Protein AF-K1GL27-F1 (afdb_monomer_lite)

Organism: NCBI:txid620833

pLDDT: mean 90.01, std 9.16, range [44.94, 98.06]

Secondary structure (DSSP, 8-state):
-EEEEEEEEESSPPSSEEEEEEESSTT-TT--EEEEEEEETT-BTTB---EEE--SEEEEEETTEEEEEE----S--SSEEEESGGGT----SS-EEEE--EEEETTS-EEEPPPEEEEEEEEEEEE-HHHHHTTS--EEEEEEEEHHHHHHHT--

Radius of gyration: 17.47 Å; chains: 1; bounding box: 40×44×49 Å

Sequence (156 aa):
VYSSYYSYYPVEEIKTLAIKGTIKNGDSKNSPLSSISVEDKRNLNGKKHKLILLNNSIKLVKDGKEYIIPYSNSNNYEDIYIYIYKNGVNIINGDFIAYIGKVKLDTGEIINLPPLHFKKEILVENYNPILDTLNQNTTKKIFDGLMEDYEKRNKY

Structure (mmCIF, N/CA/C/O backbone):
data_AF-K1GL27-F1
#
_entry.id   AF-K1GL27-F1
#
loop_
_atom_site.group_PDB
_atom_site.id
_atom_site.type_symbol
_atom_site.label_atom_id
_atom_site.label_alt_id
_atom_site.label_comp_id
_atom_site.label_asym_id
_atom_site.label_entity_id
_atom_site.label_seq_id
_atom_site.pdbx_PDB_ins_code
_atom_site.Cartn_x
_atom_site.Cartn_y
_atom_site.Cartn_z
_atom_site.occupancy
_atom_site.B_iso_or_equiv
_atom_site.auth_seq_id
_atom_site.auth_comp_id
_atom_site.auth_asym_id
_atom_site.auth_atom_id
_atom_site.pdbx_PDB_model_num
ATOM 1 N N . VAL A 1 1 ? 19.241 10.211 -18.331 1.00 79.12 1 VAL A N 1
ATOM 2 C CA . VAL A 1 1 ? 19.383 9.003 -17.483 1.00 79.12 1 VAL A CA 1
ATOM 3 C C . VAL A 1 1 ? 17.987 8.599 -17.075 1.00 79.12 1 VAL A C 1
ATOM 5 O O . VAL A 1 1 ? 17.241 9.473 -16.659 1.00 79.12 1 VAL A O 1
ATOM 8 N N . TYR A 1 2 ? 17.611 7.334 -17.241 1.00 84.06 2 TYR A N 1
ATOM 9 C CA . TYR A 1 2 ? 16.276 6.881 -16.853 1.00 84.06 2 TYR A CA 1
ATOM 10 C C . TYR A 1 2 ? 16.279 6.374 -15.413 1.00 84.06 2 TYR A C 1
ATOM 12 O O . TYR A 1 2 ? 17.160 5.599 -15.042 1.00 84.06 2 TYR A O 1
ATOM 20 N N . SER A 1 3 ? 15.290 6.795 -14.634 1.00 87.81 3 SER A N 1
ATOM 21 C CA . SER A 1 3 ? 14.946 6.218 -13.335 1.00 87.81 3 SER A CA 1
ATOM 22 C C . SER A 1 3 ? 13.594 5.519 -13.442 1.00 87.81 3 SER A C 1
ATOM 24 O O . SER A 1 3 ? 12.767 5.826 -14.306 1.00 87.81 3 SER A O 1
ATOM 26 N N . SER A 1 4 ? 13.386 4.507 -12.609 1.00 91.62 4 SER A N 1
ATOM 27 C CA . SER A 1 4 ? 12.134 3.759 -12.566 1.00 91.62 4 SER A CA 1
ATOM 28 C C . SER A 1 4 ? 11.782 3.473 -11.125 1.00 91.62 4 SER A C 1
ATOM 30 O O . SER A 1 4 ? 12.562 2.823 -10.443 1.00 91.62 4 SER A O 1
ATOM 32 N N . TYR A 1 5 ? 10.609 3.915 -10.693 1.00 93.81 5 TYR A N 1
ATOM 33 C CA . TYR A 1 5 ? 10.107 3.712 -9.343 1.00 93.81 5 TYR A CA 1
ATOM 34 C C . TYR A 1 5 ? 8.910 2.781 -9.379 1.00 93.81 5 TYR A C 1
ATOM 36 O O . TYR A 1 5 ? 7.969 3.007 -10.137 1.00 93.81 5 TYR A O 1
ATOM 44 N N . TYR A 1 6 ? 8.931 1.747 -8.551 1.00 95.19 6 TYR A N 1
ATOM 45 C CA . TYR A 1 6 ? 7.869 0.754 -8.496 1.00 95.19 6 TYR A CA 1
ATOM 46 C C . TYR A 1 6 ? 7.117 0.838 -7.166 1.00 95.19 6 TYR A C 1
ATOM 48 O O . TYR A 1 6 ? 7.706 0.965 -6.089 1.00 95.19 6 TYR A O 1
ATOM 56 N N . SER A 1 7 ? 5.799 0.707 -7.232 1.00 96.00 7 SER A N 1
ATOM 57 C CA . SER A 1 7 ? 4.924 0.642 -6.060 1.00 96.00 7 SER A CA 1
ATOM 58 C C . SER A 1 7 ? 3.673 -0.170 -6.357 1.00 96.00 7 SER A C 1
ATOM 60 O O . SER A 1 7 ? 3.479 -0.639 -7.474 1.00 96.00 7 SER A O 1
ATOM 62 N N . TYR A 1 8 ? 2.837 -0.357 -5.344 1.00 97.44 8 TYR A N 1
ATOM 63 C CA . TYR A 1 8 ? 1.520 -0.952 -5.490 1.00 97.44 8 TYR A CA 1
ATOM 64 C C . TYR A 1 8 ? 0.443 0.055 -5.113 1.00 97.44 8 TYR A C 1
ATOM 66 O O . TYR A 1 8 ? 0.577 0.747 -4.104 1.00 97.44 8 TYR A O 1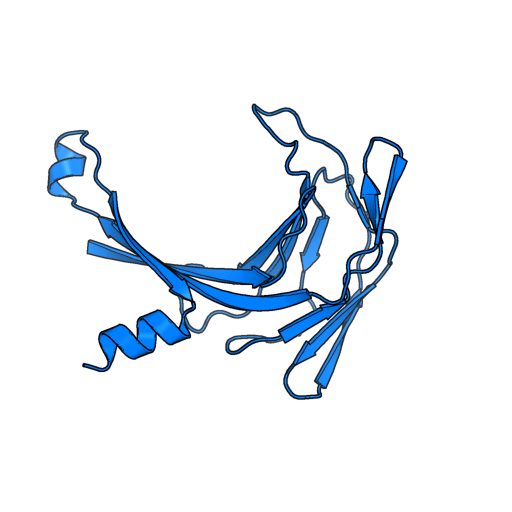
ATOM 74 N N . TYR A 1 9 ? -0.646 0.082 -5.869 1.00 97.00 9 TYR A N 1
ATOM 75 C CA . TYR A 1 9 ? -1.808 0.915 -5.575 1.00 97.00 9 TYR A CA 1
ATOM 76 C C . TYR A 1 9 ? -3.086 0.083 -5.651 1.00 97.00 9 TYR A C 1
ATOM 78 O O . TYR A 1 9 ? -3.148 -0.853 -6.455 1.00 97.00 9 TYR A O 1
ATOM 86 N N . PRO A 1 10 ? -4.086 0.370 -4.798 1.00 97.25 10 PRO A N 1
ATOM 87 C CA . PRO A 1 10 ? -5.396 -0.232 -4.954 1.00 97.25 10 PRO A CA 1
ATOM 88 C C . PRO A 1 10 ? -6.041 0.266 -6.254 1.00 97.25 10 PRO A C 1
ATOM 90 O O . PRO A 1 10 ? -5.930 1.443 -6.591 1.00 97.25 10 PRO A O 1
ATOM 93 N N . VAL A 1 11 ? -6.739 -0.619 -6.963 1.00 95.19 11 VAL A N 1
ATOM 94 C CA . VAL A 1 11 ? -7.558 -0.247 -8.127 1.00 95.19 11 VAL A CA 1
ATOM 95 C C . VAL A 1 11 ? -8.707 0.658 -7.686 1.00 95.19 11 VAL A C 1
ATOM 97 O O . VAL A 1 11 ? -9.086 1.588 -8.395 1.00 95.19 11 VAL A O 1
ATOM 100 N N . GLU A 1 12 ? -9.268 0.389 -6.508 1.00 91.56 12 GLU A N 1
ATOM 101 C CA . GLU A 1 12 ? -10.344 1.175 -5.928 1.00 91.56 12 GLU A CA 1
ATOM 102 C C . GLU A 1 12 ? -9.803 2.403 -5.182 1.00 91.56 12 GLU A C 1
ATOM 104 O O . GLU A 1 12 ? -9.036 2.291 -4.222 1.00 91.56 12 GLU A O 1
ATOM 109 N N . GLU A 1 13 ? -10.266 3.594 -5.565 1.00 90.06 13 GLU A N 1
ATOM 110 C CA . GLU A 1 13 ? -9.959 4.812 -4.821 1.00 90.06 13 GLU A CA 1
ATOM 111 C C . GLU A 1 13 ? -10.861 4.953 -3.586 1.00 90.06 13 GLU A C 1
ATOM 113 O O . GLU A 1 13 ? -12.092 4.921 -3.668 1.00 90.06 13 GLU A O 1
ATOM 118 N N . ILE A 1 14 ? -10.245 5.216 -2.432 1.00 93.25 14 ILE A N 1
ATOM 119 C CA . ILE A 1 14 ? -10.948 5.654 -1.226 1.00 93.25 14 ILE A CA 1
ATOM 120 C C . ILE A 1 14 ? -10.874 7.180 -1.151 1.00 93.25 14 ILE A C 1
ATOM 122 O O . ILE A 1 14 ? -9.796 7.769 -1.097 1.00 93.25 14 ILE A O 1
ATOM 126 N N . LYS A 1 15 ? -12.028 7.856 -1.159 1.00 91.25 15 LYS A N 1
ATOM 127 C CA . LYS A 1 15 ? -12.087 9.329 -1.256 1.00 91.25 15 LYS A CA 1
ATOM 128 C C . LYS A 1 15 ? -11.346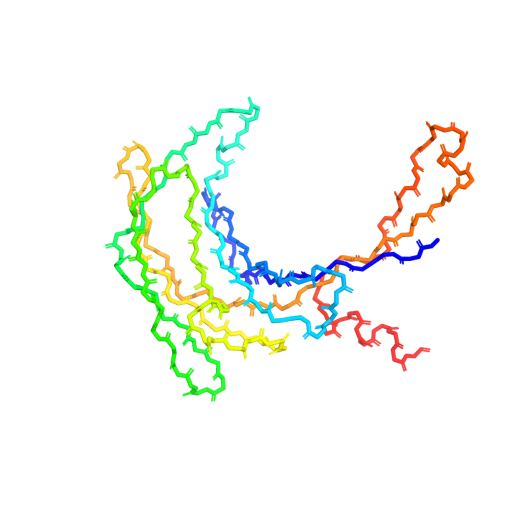 10.051 -0.129 1.00 91.25 15 LYS A C 1
ATOM 130 O O . LYS A 1 15 ? -10.749 11.093 -0.364 1.00 91.25 15 LYS A O 1
ATOM 135 N N . THR A 1 16 ? -11.390 9.502 1.078 1.00 93.88 16 THR A N 1
ATOM 136 C CA . THR A 1 16 ? -10.841 10.114 2.297 1.00 93.88 16 THR A CA 1
ATOM 137 C C . THR A 1 16 ? -9.418 9.666 2.619 1.00 93.88 16 THR A C 1
ATOM 139 O O . THR A 1 16 ? -8.730 10.344 3.376 1.00 93.88 16 THR A O 1
ATOM 142 N N . LEU A 1 17 ? -8.956 8.553 2.041 1.00 95.69 17 LEU A N 1
ATOM 143 C CA . LEU A 1 17 ? -7.688 7.921 2.401 1.00 95.69 17 LEU A CA 1
ATOM 144 C C . LEU A 1 17 ? -6.789 7.744 1.178 1.00 95.69 17 LEU A C 1
ATOM 146 O O . LEU A 1 17 ? -7.243 7.361 0.101 1.00 95.69 17 LEU A O 1
ATOM 150 N N . ALA A 1 18 ? -5.498 7.995 1.350 1.00 95.44 18 ALA A N 1
ATOM 151 C CA . ALA A 1 18 ? -4.466 7.598 0.408 1.00 95.44 18 ALA A CA 1
ATOM 152 C C . ALA A 1 18 ? -3.884 6.265 0.880 1.00 95.44 18 ALA A C 1
ATOM 154 O O . ALA A 1 18 ? -3.477 6.131 2.032 1.00 95.44 18 ALA A O 1
ATOM 155 N N . ILE A 1 19 ? -3.886 5.262 0.004 1.00 96.88 19 ILE A N 1
ATOM 156 C CA . ILE A 1 19 ? -3.432 3.912 0.334 1.00 96.88 19 ILE A CA 1
ATOM 157 C C . ILE A 1 19 ? -2.408 3.483 -0.707 1.00 96.88 19 ILE A C 1
ATOM 159 O O . ILE A 1 19 ? -2.670 3.562 -1.907 1.00 96.88 19 ILE A O 1
ATOM 163 N N . LYS A 1 20 ? -1.242 3.030 -0.247 1.00 96.12 20 LYS A N 1
ATOM 164 C CA . LYS A 1 20 ? -0.125 2.661 -1.119 1.00 96.12 20 LYS A CA 1
ATOM 165 C C . LYS A 1 20 ? 0.661 1.493 -0.542 1.00 96.12 20 LYS A C 1
ATOM 167 O O . LYS A 1 20 ? 0.968 1.453 0.644 1.00 96.12 20 LYS A O 1
ATOM 172 N N . GLY A 1 21 ? 1.043 0.558 -1.400 1.00 96.56 21 GLY A N 1
ATOM 173 C CA . GLY A 1 21 ? 2.064 -0.438 -1.117 1.00 96.56 21 GLY A CA 1
ATOM 174 C C . GLY A 1 21 ? 3.442 0.053 -1.558 1.00 96.56 21 GLY A C 1
ATOM 175 O O . GLY A 1 21 ? 3.674 0.334 -2.734 1.00 96.56 21 GLY A O 1
ATOM 176 N N . THR A 1 22 ? 4.379 0.128 -0.622 1.00 95.75 22 THR A N 1
ATOM 177 C CA . THR A 1 22 ? 5.772 0.505 -0.888 1.00 95.75 22 THR A CA 1
ATOM 178 C C . THR A 1 22 ? 6.633 -0.745 -0.916 1.00 95.75 22 THR A C 1
ATOM 180 O O . THR A 1 22 ? 6.513 -1.614 -0.051 1.00 95.75 22 THR A O 1
ATOM 183 N N . ILE A 1 23 ? 7.518 -0.853 -1.902 1.00 95.31 23 ILE A N 1
ATOM 184 C CA . ILE A 1 23 ? 8.476 -1.958 -2.006 1.00 95.31 23 ILE A CA 1
ATOM 185 C C . ILE A 1 23 ? 9.786 -1.630 -1.281 1.00 95.31 23 ILE A C 1
ATOM 187 O O . ILE A 1 23 ? 10.072 -0.475 -0.981 1.00 95.31 23 ILE A O 1
ATOM 191 N N . LYS A 1 24 ? 10.595 -2.648 -0.980 1.00 93.88 24 LYS A N 1
ATOM 192 C CA . LYS A 1 24 ? 11.824 -2.487 -0.183 1.00 93.88 24 LYS A CA 1
ATOM 193 C C . LYS A 1 24 ? 12.890 -1.629 -0.877 1.00 93.88 24 LYS A C 1
ATOM 195 O O . LYS A 1 24 ? 13.585 -0.869 -0.215 1.00 93.88 24 LYS A O 1
ATOM 200 N N . ASN A 1 25 ? 13.029 -1.777 -2.188 1.00 92.62 25 ASN A N 1
ATOM 201 C CA . ASN A 1 25 ? 13.890 -0.970 -3.040 1.00 92.62 25 ASN A CA 1
ATOM 202 C C . ASN A 1 25 ? 13.048 -0.458 -4.210 1.00 92.62 25 ASN A C 1
ATOM 204 O O . ASN A 1 25 ? 12.733 -1.236 -5.112 1.00 92.62 25 ASN A O 1
ATOM 208 N N . GLY A 1 26 ? 12.700 0.831 -4.159 1.00 88.75 26 GLY A N 1
ATOM 209 C CA . GLY A 1 26 ? 11.861 1.516 -5.141 1.00 88.75 26 GLY A CA 1
ATOM 210 C C . GLY A 1 26 ? 12.377 1.408 -6.571 1.00 88.75 26 GLY A C 1
ATOM 211 O O . GLY A 1 26 ? 11.558 1.384 -7.478 1.00 88.75 26 GLY A O 1
ATOM 212 N N . ASP A 1 27 ? 13.688 1.243 -6.761 1.00 88.88 27 ASP A N 1
ATOM 213 C CA . ASP A 1 27 ? 14.330 1.238 -8.080 1.00 88.88 27 ASP A CA 1
ATOM 214 C C . ASP A 1 27 ? 14.432 -0.162 -8.703 1.00 88.88 27 ASP A C 1
ATOM 216 O O . ASP A 1 27 ? 14.932 -0.346 -9.814 1.00 88.88 27 ASP A O 1
ATOM 220 N N . SER A 1 28 ? 13.979 -1.193 -7.983 1.00 91.44 28 SER A N 1
ATOM 221 C CA . SER A 1 28 ? 14.116 -2.582 -8.408 1.00 91.44 28 SER A CA 1
ATOM 222 C C . SER A 1 28 ? 12.765 -3.233 -8.658 1.00 91.44 28 SER A C 1
ATOM 224 O O . SER A 1 28 ? 12.006 -3.523 -7.731 1.00 91.44 28 SER A O 1
ATOM 226 N N . LYS A 1 29 ? 12.522 -3.598 -9.923 1.00 88.94 29 LYS A N 1
ATOM 227 C CA . LYS A 1 29 ? 11.354 -4.387 -10.335 1.00 88.94 29 LYS A CA 1
ATOM 228 C C . LYS A 1 29 ? 11.180 -5.649 -9.489 1.00 88.94 29 LYS A C 1
ATOM 230 O O . LYS A 1 29 ? 10.056 -6.021 -9.199 1.00 88.94 29 LYS A O 1
ATOM 235 N N . ASN A 1 30 ? 12.256 -6.312 -9.072 1.00 92.31 30 ASN A N 1
ATOM 236 C CA . ASN A 1 30 ? 12.171 -7.573 -8.326 1.00 92.31 30 ASN A CA 1
ATOM 237 C C . ASN A 1 30 ? 12.173 -7.377 -6.802 1.00 92.31 30 ASN A C 1
ATOM 239 O O . ASN A 1 30 ? 12.369 -8.337 -6.057 1.00 92.31 30 ASN A O 1
ATOM 243 N N . SER A 1 31 ? 11.970 -6.148 -6.322 1.00 94.12 31 SER A N 1
ATOM 244 C CA . SER A 1 31 ? 11.893 -5.888 -4.891 1.00 94.12 31 SER A CA 1
ATOM 245 C C . SER A 1 31 ? 10.546 -6.321 -4.306 1.00 94.12 31 SER A C 1
ATOM 247 O O . SER A 1 31 ? 9.504 -6.070 -4.918 1.00 94.12 31 SER A O 1
ATOM 249 N N . PRO A 1 32 ? 10.536 -6.932 -3.110 1.00 95.25 32 PRO A N 1
ATOM 250 C CA . PRO A 1 32 ? 9.301 -7.318 -2.451 1.00 95.25 32 PRO A CA 1
ATOM 251 C C . PRO A 1 32 ? 8.549 -6.117 -1.870 1.00 95.25 32 PRO A C 1
ATOM 253 O O . PRO A 1 32 ? 9.154 -5.113 -1.479 1.00 95.25 32 PRO A O 1
ATOM 256 N N . LEU A 1 33 ? 7.231 -6.268 -1.737 1.00 96.62 33 LEU A N 1
ATOM 257 C CA . LEU A 1 33 ? 6.358 -5.388 -0.968 1.00 96.62 33 LEU A CA 1
ATOM 258 C C . LEU A 1 33 ? 6.858 -5.300 0.477 1.00 96.62 33 LEU A C 1
ATOM 260 O O . LEU A 1 33 ? 6.853 -6.281 1.216 1.00 96.62 33 LEU A O 1
ATOM 264 N N . SER A 1 34 ? 7.280 -4.107 0.879 1.00 95.88 34 SER A N 1
ATOM 265 C CA . SER A 1 34 ? 7.810 -3.826 2.210 1.00 95.88 34 SER A CA 1
ATOM 266 C C . SER A 1 34 ? 6.693 -3.513 3.194 1.00 95.88 34 SER A C 1
ATOM 268 O O . SER A 1 34 ? 6.648 -4.090 4.283 1.00 95.88 34 SER A O 1
ATOM 270 N N . SER A 1 35 ? 5.777 -2.626 2.808 1.00 95.38 35 SER A N 1
ATOM 271 C CA . SER A 1 35 ? 4.692 -2.160 3.667 1.00 95.38 35 SER A CA 1
ATOM 272 C C . SER A 1 35 ? 3.489 -1.681 2.866 1.00 95.38 35 SER A C 1
ATOM 274 O O . SER A 1 35 ? 3.624 -1.303 1.705 1.00 95.38 35 SER A O 1
ATOM 276 N N . ILE A 1 36 ? 2.333 -1.631 3.520 1.00 96.12 36 ILE A N 1
ATOM 277 C CA . ILE A 1 36 ? 1.158 -0.884 3.064 1.00 96.12 36 ILE A CA 1
ATOM 278 C C . ILE A 1 36 ? 0.984 0.305 4.009 1.00 96.12 36 ILE A C 1
ATOM 280 O O . ILE A 1 36 ? 0.960 0.107 5.226 1.00 96.12 36 ILE A O 1
ATOM 284 N N . SER A 1 37 ? 0.897 1.517 3.463 1.00 94.88 37 SER A N 1
ATOM 285 C CA . SER A 1 37 ? 0.536 2.719 4.210 1.00 94.88 37 SER A CA 1
ATOM 286 C C . SER A 1 37 ? -0.914 3.116 3.945 1.00 94.88 37 SER A C 1
ATOM 288 O O . SER A 1 37 ? -1.435 2.918 2.844 1.00 94.88 37 SER A O 1
ATOM 290 N N . VAL A 1 38 ? -1.561 3.660 4.973 1.00 95.00 38 VAL A N 1
ATOM 291 C CA . VAL A 1 38 ? -2.860 4.332 4.889 1.00 95.00 38 VAL A CA 1
ATOM 292 C C . VAL A 1 38 ? -2.703 5.701 5.536 1.00 95.00 38 VAL A C 1
ATOM 294 O O . VAL A 1 38 ? -2.327 5.792 6.705 1.00 95.00 38 VAL A O 1
ATOM 297 N N . GLU A 1 39 ? -2.992 6.743 4.771 1.00 94.00 39 GLU A N 1
ATOM 298 C CA . GLU A 1 39 ? -2.823 8.143 5.157 1.00 94.00 39 GLU A CA 1
ATOM 299 C C . GLU A 1 39 ? -4.134 8.900 4.949 1.00 94.00 39 GLU A C 1
ATOM 301 O O . GLU A 1 39 ? -4.917 8.586 4.048 1.00 94.00 39 GLU A O 1
ATOM 306 N N . ASP A 1 40 ? -4.383 9.912 5.773 1.00 94.25 40 ASP A N 1
ATOM 307 C CA . ASP A 1 40 ? -5.541 10.781 5.603 1.00 94.25 40 ASP A CA 1
ATOM 308 C C . ASP A 1 40 ? -5.263 11.789 4.483 1.00 94.25 40 ASP A C 1
ATOM 310 O O . ASP A 1 40 ? -4.281 12.529 4.540 1.00 94.25 40 ASP A O 1
ATOM 314 N N . LYS A 1 41 ? -6.129 11.872 3.465 1.00 94.25 41 LYS A N 1
ATOM 315 C CA . LYS A 1 41 ? -5.948 12.825 2.352 1.00 94.25 41 LYS A CA 1
ATOM 316 C C . LYS A 1 41 ? -6.037 14.293 2.790 1.00 94.25 41 LYS A C 1
ATOM 318 O O . LYS A 1 41 ? -5.622 15.173 2.040 1.00 94.25 41 LYS A O 1
ATOM 323 N N . ARG A 1 42 ? -6.548 14.577 3.994 1.00 92.62 42 ARG A N 1
ATOM 324 C CA . ARG A 1 42 ? -6.541 15.920 4.601 1.00 92.62 42 ARG A CA 1
ATOM 325 C C . ARG A 1 42 ? -5.152 16.339 5.088 1.00 92.62 42 ARG A C 1
ATOM 327 O O . ARG A 1 42 ? -4.982 17.505 5.440 1.00 92.62 42 ARG A O 1
ATOM 334 N N . ASN A 1 43 ? -4.176 15.425 5.103 1.00 90.31 43 ASN A N 1
ATOM 335 C CA . ASN A 1 43 ? -2.785 15.713 5.438 1.00 90.31 43 ASN A CA 1
ATOM 336 C C . ASN A 1 43 ? -2.168 16.661 4.400 1.00 90.31 43 ASN A C 1
ATOM 338 O O . ASN A 1 43 ? -1.616 16.233 3.390 1.00 90.31 43 ASN A O 1
ATOM 342 N N . LEU A 1 44 ? -2.268 17.965 4.646 1.00 88.06 44 LEU A N 1
ATOM 343 C CA . LEU A 1 44 ? -1.844 19.024 3.732 1.00 88.06 44 LEU A CA 1
ATOM 344 C C . LEU A 1 44 ? -1.121 20.120 4.513 1.00 88.06 44 LEU A C 1
ATOM 346 O O . LEU A 1 44 ? -1.469 20.421 5.655 1.00 88.06 44 LEU A O 1
ATOM 350 N N . ASN A 1 45 ? -0.123 20.749 3.888 1.00 87.38 45 ASN A N 1
ATOM 351 C CA . ASN A 1 45 ? 0.608 21.895 4.450 1.00 87.38 45 ASN A CA 1
ATOM 352 C C . ASN A 1 45 ? 1.175 21.642 5.862 1.00 87.38 45 ASN A C 1
ATOM 354 O O . ASN A 1 45 ? 1.151 22.521 6.719 1.00 87.38 45 ASN A O 1
ATOM 358 N N . GLY A 1 46 ? 1.636 20.415 6.125 1.00 84.38 46 GLY A N 1
ATOM 359 C CA . GLY A 1 46 ? 2.183 20.014 7.425 1.00 84.38 46 GLY A CA 1
ATOM 360 C C . GLY A 1 46 ? 1.140 19.783 8.524 1.00 84.38 46 GLY A C 1
ATOM 361 O O . GLY A 1 46 ? 1.506 19.331 9.605 1.00 84.38 46 GLY A O 1
ATOM 362 N N . LYS A 1 47 ? -0.152 20.033 8.268 1.00 88.56 47 LYS A N 1
ATOM 363 C CA . LYS A 1 47 ? -1.223 19.633 9.180 1.00 88.56 47 LYS A CA 1
ATOM 364 C C . LYS A 1 47 ? -1.504 18.153 8.990 1.00 88.56 47 LYS A C 1
ATOM 366 O O . LYS A 1 47 ? -1.814 17.716 7.885 1.00 88.56 47 LYS A O 1
ATOM 371 N N . LYS A 1 48 ? -1.411 17.406 10.079 1.00 89.56 48 LYS A N 1
ATOM 372 C CA . LYS A 1 48 ? -1.544 15.959 10.081 1.00 89.56 48 LYS A CA 1
ATOM 373 C C . LYS A 1 48 ? -2.755 15.522 10.895 1.00 89.56 48 LYS A C 1
ATOM 375 O O . LYS A 1 48 ? -3.069 16.107 11.930 1.00 89.56 48 LYS A O 1
ATOM 380 N N . HIS A 1 49 ? -3.441 14.509 10.390 1.00 91.50 49 HIS A N 1
ATOM 381 C CA . HIS A 1 49 ? -4.663 13.945 10.935 1.00 91.50 49 HIS A CA 1
ATOM 382 C C . HIS A 1 49 ? -4.395 12.515 11.378 1.00 91.50 49 HIS A C 1
ATOM 384 O O . HIS A 1 49 ? -3.838 11.719 10.628 1.00 91.50 49 HIS A O 1
ATOM 390 N N . LYS A 1 50 ? -4.782 12.194 12.615 1.00 91.00 50 LYS A N 1
ATOM 391 C CA . LYS A 1 50 ? -4.527 10.877 13.194 1.00 91.00 50 LYS A CA 1
ATOM 392 C C . LYS A 1 50 ? -5.492 9.839 12.634 1.00 91.00 50 LYS A C 1
ATOM 394 O O . LYS A 1 50 ? -6.705 10.051 12.625 1.00 91.00 50 LYS A O 1
ATOM 399 N N . LEU A 1 51 ? -4.946 8.678 12.295 1.00 92.06 51 LEU A N 1
ATOM 400 C CA . LEU A 1 51 ? -5.698 7.477 11.960 1.00 92.06 51 LEU A CA 1
ATOM 401 C C . LEU A 1 51 ? -5.497 6.386 13.014 1.00 92.06 51 LEU A C 1
ATOM 403 O O . LEU A 1 51 ? -4.450 6.290 13.651 1.00 92.06 51 LEU A O 1
ATOM 407 N N . ILE A 1 52 ? -6.510 5.540 13.196 1.00 92.31 52 ILE A N 1
ATOM 408 C CA . ILE A 1 52 ? -6.417 4.337 14.030 1.00 92.31 52 ILE A CA 1
ATOM 409 C C . ILE A 1 52 ? -6.965 3.156 13.239 1.00 92.31 52 ILE A C 1
ATOM 411 O O . ILE A 1 52 ? -8.133 3.164 12.845 1.00 92.31 52 ILE A O 1
ATOM 415 N N . LEU A 1 53 ? -6.151 2.115 13.050 1.00 93.44 53 LEU A N 1
ATOM 416 C CA . LEU A 1 53 ? -6.653 0.843 12.542 1.00 93.44 53 LEU A CA 1
ATOM 417 C C . LEU A 1 53 ? -7.337 0.102 13.691 1.00 93.44 53 LEU A C 1
ATOM 419 O O . LEU A 1 53 ? -6.712 -0.169 14.713 1.00 93.44 53 LEU A O 1
ATOM 423 N N . LEU A 1 54 ? -8.618 -0.227 13.549 1.00 93.19 54 LEU A N 1
ATOM 424 C CA . LEU A 1 54 ? -9.369 -0.916 14.607 1.00 93.19 54 LEU A CA 1
ATOM 425 C C . LEU A 1 54 ? -9.089 -2.426 14.644 1.00 93.19 54 LEU A C 1
ATOM 427 O O . LEU A 1 54 ? -9.457 -3.107 15.599 1.00 93.19 54 LEU A O 1
ATOM 431 N N . ASN A 1 55 ? -8.444 -2.950 13.605 1.00 91.06 55 ASN A N 1
ATOM 432 C CA . ASN A 1 55 ? -8.044 -4.341 13.489 1.00 91.06 55 ASN A CA 1
ATOM 433 C C . ASN A 1 55 ? -6.607 -4.539 14.004 1.00 91.06 55 ASN A C 1
ATOM 435 O O . ASN A 1 55 ? -5.698 -3.800 13.634 1.00 91.06 55 ASN A O 1
ATOM 439 N N . ASN A 1 56 ? -6.384 -5.603 14.781 1.00 91.06 56 ASN A N 1
ATOM 440 C CA . ASN A 1 56 ? -5.048 -5.993 15.271 1.00 91.06 56 ASN A CA 1
ATOM 441 C C . ASN A 1 56 ? -4.284 -6.894 14.283 1.00 91.06 56 ASN A C 1
ATOM 443 O O . ASN A 1 56 ? -3.202 -7.401 14.572 1.00 91.06 56 ASN A O 1
ATOM 447 N N . S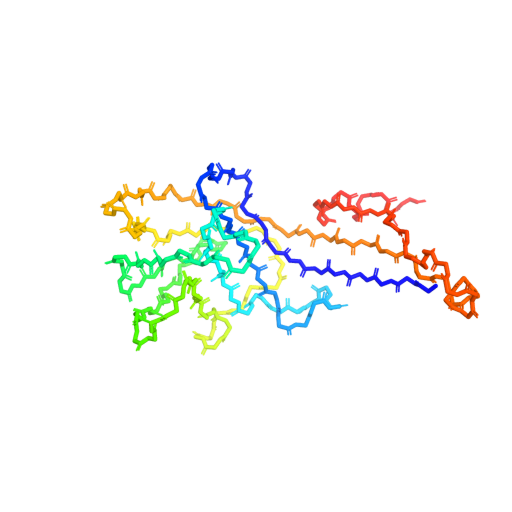ER A 1 57 ? -4.880 -7.165 13.127 1.00 93.94 57 SER A N 1
ATOM 448 C CA . SER A 1 57 ? -4.235 -7.856 12.020 1.00 93.94 57 SER A CA 1
ATOM 449 C C . SER A 1 57 ? -4.935 -7.508 10.717 1.00 93.94 57 SER A C 1
ATOM 451 O O . SER A 1 57 ? -6.115 -7.150 10.713 1.00 93.94 57 SER A O 1
ATOM 453 N N . ILE A 1 58 ? -4.207 -7.636 9.616 1.00 95.62 58 ILE A N 1
ATOM 454 C CA . ILE A 1 58 ? -4.763 -7.574 8.267 1.00 95.62 58 ILE A CA 1
ATOM 455 C C . ILE A 1 58 ? -4.592 -8.925 7.583 1.00 95.62 58 ILE A C 1
ATOM 457 O O . ILE A 1 58 ? -3.705 -9.703 7.945 1.00 95.62 58 ILE A O 1
ATOM 461 N N . LYS A 1 59 ? -5.396 -9.179 6.551 1.00 97.75 59 LYS A N 1
ATOM 462 C CA . LYS A 1 59 ? -5.230 -10.351 5.687 1.00 97.75 59 LYS A CA 1
ATOM 463 C C . LYS A 1 59 ? -4.790 -9.931 4.291 1.00 97.75 59 LYS A C 1
ATOM 465 O O . LYS A 1 59 ? -5.415 -9.057 3.699 1.00 97.75 59 LYS A O 1
ATOM 470 N N . LEU A 1 60 ? -3.769 -10.583 3.745 1.00 97.88 60 LEU A N 1
ATOM 471 C CA . LEU A 1 60 ? -3.445 -10.531 2.319 1.00 97.88 60 LEU A CA 1
ATOM 472 C C . LEU A 1 60 ? -3.786 -11.861 1.657 1.00 97.88 60 LEU A C 1
ATOM 474 O O . LEU A 1 60 ? -3.584 -12.915 2.255 1.00 97.88 60 LEU A O 1
ATOM 478 N N . VAL A 1 61 ? -4.263 -11.807 0.418 1.00 97.81 61 VAL A N 1
ATOM 479 C CA . VAL A 1 61 ? -4.527 -12.984 -0.411 1.00 97.81 61 VAL A CA 1
ATOM 480 C C . VAL A 1 61 ? -3.788 -12.836 -1.736 1.00 97.81 61 VAL A C 1
ATOM 482 O O . VAL A 1 61 ? -3.999 -11.865 -2.463 1.00 97.81 61 VAL A O 1
ATOM 485 N N . LYS A 1 62 ? -2.921 -13.802 -2.046 1.00 95.81 62 LYS A N 1
ATOM 486 C CA . LYS A 1 62 ? -2.165 -13.884 -3.304 1.00 95.81 62 LYS A CA 1
ATOM 487 C C . LYS A 1 62 ? -2.146 -15.328 -3.781 1.00 95.81 62 LYS A C 1
ATOM 489 O O . LYS A 1 62 ? -1.728 -16.206 -3.034 1.00 95.81 62 LYS A O 1
ATOM 494 N N . ASP A 1 63 ? -2.584 -15.573 -5.015 1.00 93.62 63 ASP A N 1
ATOM 495 C CA . ASP A 1 63 ? -2.577 -16.902 -5.652 1.00 93.62 63 ASP A CA 1
ATOM 496 C C . ASP A 1 63 ? -3.200 -18.009 -4.777 1.00 93.62 63 ASP A C 1
ATOM 498 O O . ASP A 1 63 ? -2.653 -19.101 -4.637 1.00 93.62 63 ASP A O 1
ATOM 502 N N . GLY A 1 64 ? -4.319 -17.701 -4.111 1.00 92.38 64 GLY A N 1
ATOM 503 C CA . GLY A 1 64 ? -5.010 -18.625 -3.203 1.00 92.38 64 GLY A CA 1
ATOM 504 C C . GLY A 1 64 ? -4.331 -18.842 -1.843 1.00 92.38 64 GLY A C 1
ATOM 505 O O . GLY A 1 64 ? -4.883 -19.546 -1.002 1.00 92.38 64 GLY A O 1
ATOM 506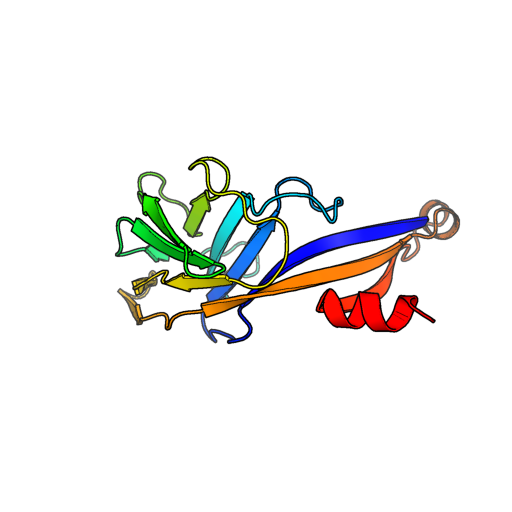 N N . LYS A 1 65 ? -3.167 -18.230 -1.590 1.00 95.06 65 LYS A N 1
ATOM 507 C CA . LYS A 1 65 ? -2.513 -18.225 -0.276 1.00 95.06 65 LYS A CA 1
ATOM 508 C C . LYS A 1 65 ? -2.981 -17.033 0.541 1.00 95.06 65 LYS A C 1
ATOM 510 O O . LYS A 1 65 ? -3.012 -15.909 0.039 1.00 95.06 65 LYS A O 1
ATOM 515 N N . GLU A 1 66 ? -3.290 -17.283 1.808 1.00 96.94 66 GLU A N 1
ATOM 516 C CA . GLU A 1 66 ? -3.655 -16.249 2.771 1.00 96.94 66 GLU A CA 1
ATOM 517 C C . GLU A 1 66 ? -2.497 -15.961 3.731 1.00 96.94 66 GLU A C 1
ATOM 519 O O . GLU A 1 66 ? -1.814 -16.871 4.203 1.00 96.94 66 GLU A O 1
ATOM 524 N N . TYR A 1 67 ? -2.301 -14.684 4.046 1.00 96.69 67 TYR A N 1
ATOM 525 C CA . TYR A 1 67 ? -1.300 -14.209 4.994 1.00 96.69 67 TYR A CA 1
ATOM 526 C C . TYR A 1 67 ? -1.979 -13.326 6.028 1.00 96.69 67 TYR A C 1
ATOM 528 O O . TYR A 1 67 ? -2.602 -12.328 5.668 1.00 96.69 67 TYR A O 1
ATOM 536 N N . ILE A 1 68 ? -1.837 -13.667 7.306 1.00 96.69 68 ILE A N 1
ATOM 537 C CA . ILE A 1 68 ? -2.312 -12.836 8.413 1.00 96.69 68 ILE A CA 1
ATOM 538 C C . ILE A 1 68 ? -1.124 -12.048 8.946 1.00 96.69 68 ILE A C 1
ATOM 540 O O . ILE A 1 68 ? -0.182 -12.626 9.484 1.00 96.69 68 ILE A O 1
ATOM 544 N N . ILE A 1 69 ? -1.156 -10.729 8.773 1.00 95.44 69 ILE A N 1
ATOM 545 C CA . ILE A 1 69 ? -0.102 -9.839 9.254 1.00 95.44 69 ILE A CA 1
ATOM 546 C C . ILE A 1 69 ? -0.577 -9.184 10.547 1.00 95.44 69 ILE A C 1
ATOM 548 O O . ILE A 1 69 ? -1.580 -8.465 10.513 1.00 95.44 69 ILE A O 1
ATOM 552 N N . PRO A 1 70 ? 0.117 -9.396 11.677 1.00 92.81 70 PRO A N 1
ATOM 553 C CA . PRO A 1 70 ? -0.209 -8.707 12.912 1.00 92.81 70 PRO A CA 1
ATOM 554 C C . PRO A 1 70 ? 0.057 -7.210 12.759 1.00 92.81 70 PRO A C 1
ATOM 556 O O . PRO A 1 70 ? 1.026 -6.782 12.128 1.00 92.81 70 PRO A O 1
ATOM 559 N N . TYR A 1 71 ? -0.802 -6.412 13.372 1.00 89.31 71 TYR A N 1
ATOM 560 C CA . TYR A 1 71 ? -0.661 -4.971 13.427 1.00 89.31 71 TYR A CA 1
ATOM 561 C C . TYR A 1 71 ? -0.940 -4.490 14.847 1.00 89.31 71 TYR A C 1
ATOM 563 O O . TYR A 1 71 ? -1.864 -4.950 15.514 1.00 89.31 71 TYR A O 1
ATOM 571 N N . SER A 1 72 ? -0.130 -3.546 15.306 1.00 79.88 72 SER A N 1
ATOM 572 C CA . SER A 1 72 ? -0.324 -2.886 16.587 1.00 79.88 72 SER A CA 1
ATOM 573 C C . SER A 1 72 ? -0.211 -1.387 16.377 1.00 79.88 72 SER A C 1
ATOM 575 O O . SER A 1 72 ? 0.778 -0.912 15.819 1.00 79.88 72 SER A O 1
ATOM 577 N N . ASN A 1 73 ? -1.190 -0.636 16.883 1.00 69.88 73 ASN A N 1
ATOM 578 C CA . ASN A 1 73 ? -1.141 0.827 16.960 1.00 69.88 73 ASN A CA 1
ATOM 579 C C . ASN A 1 73 ? -0.136 1.311 18.031 1.00 69.88 73 ASN A C 1
ATOM 581 O O . ASN A 1 73 ? -0.325 2.382 18.602 1.00 69.88 73 ASN A O 1
ATOM 585 N N . SER A 1 74 ? 0.899 0.527 18.371 1.00 57.38 74 SER A N 1
ATOM 586 C CA . SER A 1 74 ? 1.820 0.819 19.483 1.00 57.38 74 SER A CA 1
ATOM 587 C C . SER A 1 74 ? 2.523 2.165 19.340 1.00 57.38 74 SER A C 1
ATOM 589 O O . SER A 1 74 ? 3.035 2.712 20.312 1.00 57.38 74 SER A O 1
ATOM 591 N N . ASN A 1 75 ? 2.532 2.705 18.127 1.00 53.41 75 ASN A N 1
ATOM 592 C CA . ASN A 1 75 ? 3.167 3.955 17.799 1.00 53.41 75 ASN A CA 1
ATOM 593 C C . ASN A 1 75 ? 2.054 4.927 17.391 1.00 53.41 75 ASN A C 1
ATOM 595 O O . ASN A 1 75 ? 1.284 4.637 16.477 1.00 53.41 75 ASN A O 1
ATOM 599 N N . ASN A 1 76 ? 1.960 6.062 18.089 1.00 57.12 76 ASN A N 1
ATOM 600 C CA . ASN A 1 76 ? 1.039 7.173 17.814 1.00 57.12 76 ASN A CA 1
ATOM 601 C C . ASN A 1 76 ? 1.375 7.869 16.480 1.00 57.12 76 ASN A C 1
ATOM 603 O O . ASN A 1 76 ? 1.645 9.066 16.454 1.00 57.12 76 ASN A O 1
ATOM 607 N N . TYR A 1 77 ? 1.418 7.127 15.381 1.00 63.53 77 TYR A N 1
ATOM 608 C CA . TYR A 1 77 ? 1.612 7.708 14.068 1.00 63.53 77 TYR A CA 1
ATOM 609 C C . TYR A 1 77 ? 0.334 8.403 13.605 1.00 63.53 77 TYR A C 1
ATOM 611 O O . TYR A 1 77 ? -0.783 8.029 13.967 1.00 63.53 77 TYR A O 1
ATOM 619 N N . GLU A 1 78 ? 0.531 9.440 12.803 1.00 81.25 78 GLU A N 1
ATOM 620 C CA . GLU A 1 78 ? -0.537 10.107 12.059 1.00 81.25 78 GLU A CA 1
ATOM 621 C C . GLU A 1 78 ? -1.040 9.189 10.931 1.00 81.25 78 GLU A C 1
ATOM 623 O O . GLU A 1 78 ? -2.227 9.168 10.623 1.00 81.25 78 GLU A O 1
ATOM 628 N N . ASP A 1 79 ? -0.144 8.337 10.427 1.00 85.44 79 ASP A N 1
ATOM 629 C CA . ASP A 1 79 ? -0.359 7.404 9.329 1.00 85.44 79 ASP A CA 1
ATOM 630 C C . ASP A 1 79 ? -0.286 5.942 9.815 1.00 85.44 79 ASP A C 1
ATOM 632 O O . ASP A 1 79 ? 0.487 5.589 10.709 1.00 85.44 79 ASP A O 1
ATOM 636 N N . ILE A 1 80 ? -1.048 5.044 9.195 1.00 91.44 80 ILE A N 1
ATOM 637 C CA . ILE A 1 80 ? -0.992 3.606 9.493 1.00 91.44 80 ILE A CA 1
ATOM 638 C C . ILE A 1 80 ? 0.058 2.964 8.586 1.00 91.44 80 ILE A C 1
ATOM 640 O O . ILE A 1 80 ? -0.089 2.984 7.369 1.00 91.44 80 ILE A O 1
ATOM 644 N N . TYR A 1 81 ? 1.080 2.334 9.172 1.00 92.12 81 TYR A N 1
ATOM 645 C CA . TYR A 1 81 ? 2.110 1.581 8.444 1.00 92.12 81 TYR A CA 1
ATOM 646 C C . TYR A 1 81 ? 2.082 0.097 8.800 1.00 92.12 81 TYR A C 1
ATOM 648 O O . TYR A 1 81 ? 2.490 -0.303 9.891 1.00 92.12 81 TYR A O 1
ATOM 656 N N . ILE A 1 82 ? 1.646 -0.739 7.860 1.00 93.06 82 ILE A N 1
ATOM 657 C CA . ILE A 1 82 ? 1.587 -2.189 8.035 1.00 93.06 82 ILE A CA 1
ATOM 658 C C . ILE A 1 82 ? 2.797 -2.823 7.349 1.00 93.06 82 ILE A C 1
ATOM 660 O O . ILE A 1 82 ? 2.895 -2.832 6.122 1.00 93.06 82 ILE A O 1
ATOM 664 N N . TYR A 1 83 ? 3.735 -3.355 8.135 1.00 93.56 83 TYR A N 1
ATOM 665 C CA . TYR A 1 83 ? 4.942 -3.996 7.611 1.00 93.56 83 TYR A CA 1
ATOM 666 C C . TYR A 1 83 ? 4.640 -5.405 7.091 1.00 93.56 83 TYR A C 1
ATOM 668 O O . TYR A 1 83 ? 4.223 -6.274 7.850 1.00 93.56 83 TYR A O 1
ATOM 676 N N . ILE A 1 84 ? 4.901 -5.653 5.811 1.00 94.00 84 ILE A N 1
ATOM 677 C CA . ILE A 1 84 ? 4.609 -6.924 5.138 1.00 94.00 84 ILE A CA 1
ATOM 678 C C . ILE A 1 84 ? 5.856 -7.808 5.099 1.00 94.00 84 ILE A C 1
ATOM 680 O O . ILE A 1 84 ? 5.878 -8.874 5.712 1.00 94.00 84 ILE A O 1
ATOM 684 N N . TYR A 1 85 ? 6.935 -7.331 4.469 1.00 91.06 85 TYR A N 1
ATOM 685 C CA . TYR A 1 85 ? 8.166 -8.113 4.300 1.00 91.06 85 TYR A CA 1
ATOM 686 C C . TYR A 1 85 ? 8.797 -8.536 5.632 1.00 91.06 85 TYR A C 1
ATOM 688 O O . TYR A 1 85 ? 9.286 -9.655 5.772 1.00 91.06 85 TYR A O 1
ATOM 696 N N . LYS A 1 86 ? 8.750 -7.659 6.646 1.00 89.75 86 LYS A N 1
ATOM 697 C CA . LYS A 1 86 ? 9.259 -7.966 7.995 1.00 89.75 86 LYS A CA 1
ATOM 698 C C . LYS A 1 86 ? 8.517 -9.129 8.665 1.00 89.75 86 LYS A C 1
ATOM 700 O O . LYS A 1 86 ? 9.092 -9.776 9.528 1.00 89.75 86 LYS A O 1
ATOM 705 N N . ASN A 1 87 ? 7.282 -9.408 8.247 1.00 89.19 87 ASN A N 1
ATOM 706 C CA . ASN A 1 87 ? 6.473 -10.530 8.721 1.00 89.19 87 ASN A CA 1
ATOM 707 C C . ASN A 1 87 ? 6.624 -11.788 7.835 1.00 89.19 87 ASN A C 1
ATOM 709 O O . ASN A 1 87 ? 5.783 -12.679 7.880 1.00 89.19 87 ASN A O 1
ATOM 713 N N . GLY A 1 88 ? 7.677 -11.872 7.011 1.00 88.62 88 GLY A N 1
ATOM 714 C CA . GLY A 1 88 ? 7.993 -13.061 6.207 1.00 88.62 88 GLY A CA 1
ATOM 715 C C . GLY A 1 88 ? 7.140 -13.239 4.945 1.00 88.62 88 GLY A C 1
ATOM 716 O O . GLY A 1 88 ? 7.256 -14.256 4.263 1.00 88.62 88 GLY A O 1
ATOM 717 N N . VAL A 1 89 ? 6.299 -12.260 4.605 1.00 91.69 89 VAL A N 1
ATOM 718 C CA . VAL A 1 89 ? 5.458 -12.288 3.402 1.00 91.69 89 VAL A CA 1
ATOM 719 C C . VAL A 1 89 ? 6.241 -11.723 2.214 1.00 91.69 89 VAL A C 1
ATOM 721 O O . VAL A 1 89 ? 6.682 -10.575 2.238 1.00 91.69 89 VAL A O 1
ATOM 724 N N . ASN A 1 90 ? 6.405 -12.523 1.157 1.00 92.25 90 ASN A N 1
ATOM 725 C CA . ASN A 1 90 ? 7.203 -12.167 -0.018 1.00 92.25 90 ASN A CA 1
ATOM 726 C C . ASN A 1 90 ? 6.324 -11.976 -1.267 1.00 92.25 90 ASN A C 1
ATOM 728 O O . ASN A 1 90 ? 6.095 -12.920 -2.021 1.00 92.25 90 ASN A O 1
ATOM 732 N N . ILE A 1 91 ? 5.835 -10.752 -1.487 1.00 92.75 91 ILE A N 1
ATOM 733 C CA . ILE A 1 91 ? 5.065 -10.374 -2.685 1.00 92.75 91 ILE A CA 1
ATOM 734 C C . ILE A 1 91 ? 5.963 -9.524 -3.580 1.00 92.75 91 ILE A C 1
ATOM 736 O O . ILE A 1 91 ? 6.236 -8.372 -3.261 1.00 92.75 91 ILE A O 1
ATOM 740 N N . ILE A 1 92 ? 6.445 -10.090 -4.687 1.00 90.69 92 ILE A N 1
ATOM 741 C CA . ILE A 1 92 ? 7.343 -9.388 -5.621 1.00 90.69 92 ILE A CA 1
ATOM 742 C C . ILE A 1 92 ? 6.588 -8.900 -6.855 1.00 90.69 92 ILE A C 1
ATOM 744 O O . ILE A 1 92 ? 6.805 -7.769 -7.286 1.00 90.69 92 ILE A O 1
ATOM 748 N N . ASN A 1 93 ? 5.701 -9.730 -7.407 1.00 85.75 93 ASN A N 1
ATOM 749 C CA . ASN A 1 93 ? 5.011 -9.492 -8.673 1.00 85.75 93 ASN A CA 1
ATOM 750 C C . ASN A 1 93 ? 3.542 -9.914 -8.612 1.00 85.75 93 ASN A C 1
ATOM 752 O O . ASN A 1 93 ? 3.147 -10.730 -7.773 1.00 85.75 93 ASN A O 1
ATOM 756 N N . GLY A 1 94 ? 2.791 -9.424 -9.599 1.00 89.12 94 GLY A N 1
ATOM 757 C CA . GLY A 1 94 ? 1.372 -9.692 -9.766 1.00 89.12 94 GLY A CA 1
ATOM 758 C C . GLY A 1 94 ? 0.523 -8.993 -8.717 1.00 89.12 94 GLY A C 1
ATOM 759 O O . GLY A 1 94 ? 1.028 -8.346 -7.799 1.00 89.12 94 GLY A O 1
ATOM 760 N N . ASP A 1 95 ? -0.776 -9.169 -8.865 1.00 95.25 95 ASP A N 1
ATOM 761 C CA . ASP A 1 95 ? -1.749 -8.461 -8.053 1.00 95.25 95 ASP A CA 1
ATOM 762 C C . ASP A 1 95 ? -2.092 -9.253 -6.787 1.00 95.25 95 ASP A C 1
ATOM 764 O O . ASP A 1 95 ? -1.969 -10.480 -6.755 1.00 95.25 95 ASP A O 1
ATOM 768 N N . PHE A 1 96 ? -2.521 -8.568 -5.730 1.00 97.44 96 PHE A N 1
ATOM 769 C CA . PHE A 1 96 ? -2.965 -9.196 -4.483 1.00 97.44 96 PHE A CA 1
ATOM 770 C C . PHE A 1 96 ? -4.171 -8.467 -3.902 1.00 97.44 96 PHE A C 1
ATOM 772 O O . PHE A 1 96 ? -4.396 -7.293 -4.182 1.00 97.44 96 PHE A O 1
ATOM 779 N N . ILE A 1 97 ? -4.937 -9.146 -3.053 1.00 98.06 97 ILE A N 1
ATOM 780 C CA . ILE A 1 97 ? -6.066 -8.537 -2.345 1.00 98.06 97 ILE A CA 1
ATOM 781 C C . ILE A 1 97 ? -5.669 -8.296 -0.892 1.00 98.06 97 ILE A C 1
ATOM 783 O O . ILE A 1 97 ? -5.141 -9.195 -0.237 1.00 98.06 97 ILE A O 1
ATOM 787 N N . ALA A 1 98 ? -5.944 -7.100 -0.376 1.00 97.62 98 ALA A N 1
ATOM 788 C CA . ALA A 1 98 ? -5.750 -6.759 1.026 1.00 97.62 98 ALA A CA 1
ATOM 789 C C . ALA A 1 98 ? -7.085 -6.501 1.729 1.00 97.62 98 ALA A C 1
ATOM 791 O O . ALA A 1 98 ? -7.891 -5.675 1.306 1.00 97.62 98 ALA A O 1
ATOM 792 N N . TYR A 1 99 ? -7.281 -7.167 2.861 1.00 97.69 99 TYR A N 1
ATOM 793 C CA . TYR A 1 99 ? -8.375 -6.938 3.794 1.00 97.69 99 TYR A CA 1
ATOM 794 C C . TYR A 1 99 ? -7.810 -6.168 4.987 1.00 97.69 99 TYR A C 1
ATOM 796 O O . TYR A 1 99 ? -7.315 -6.762 5.948 1.00 97.69 99 TYR A O 1
ATOM 804 N N . ILE A 1 100 ? -7.835 -4.838 4.886 1.00 95.94 100 ILE A N 1
ATOM 805 C CA . ILE A 1 100 ? -7.281 -3.938 5.910 1.00 95.94 100 ILE A CA 1
ATOM 806 C C . ILE A 1 100 ? -8.235 -3.829 7.109 1.00 95.94 100 ILE A C 1
ATOM 808 O O . ILE A 1 100 ? -7.793 -3.846 8.254 1.00 95.94 100 ILE A O 1
ATOM 812 N N . GLY A 1 101 ? -9.548 -3.782 6.858 1.00 95.25 101 GLY A N 1
ATOM 813 C CA . GLY A 1 101 ? -10.574 -3.688 7.895 1.00 95.25 101 GLY A CA 1
ATOM 814 C C . GLY A 1 101 ? -11.079 -2.261 8.096 1.00 95.25 101 GLY A C 1
ATOM 815 O O . GLY A 1 101 ? -11.390 -1.568 7.129 1.00 95.25 101 GLY A O 1
ATOM 816 N N . LYS A 1 102 ? -11.219 -1.828 9.352 1.00 95.88 102 LYS A N 1
ATOM 817 C CA . LYS A 1 102 ? -11.839 -0.538 9.691 1.00 95.88 102 LYS A CA 1
ATOM 818 C C . LYS A 1 102 ? -10.811 0.476 10.168 1.00 95.88 102 LYS A C 1
ATOM 820 O O . LYS A 1 102 ? -10.027 0.182 11.070 1.00 95.88 102 LYS A O 1
ATOM 825 N N . VAL A 1 103 ? -10.879 1.686 9.625 1.00 94.50 103 VAL A N 1
ATOM 826 C CA . VAL A 1 103 ? -10.042 2.822 10.026 1.00 94.50 103 VAL A CA 1
ATOM 827 C C . VAL A 1 103 ? -10.918 3.872 10.692 1.00 94.50 103 VAL A C 1
ATOM 829 O O . VAL A 1 103 ? -11.969 4.227 10.165 1.00 94.50 103 VAL A O 1
ATOM 832 N N . LYS A 1 104 ? -10.496 4.367 11.855 1.00 94.62 104 LYS A N 1
ATOM 833 C CA . LYS A 1 104 ? -11.134 5.484 12.552 1.00 94.62 104 LYS A CA 1
ATOM 834 C C . LYS A 1 104 ? -10.327 6.762 12.326 1.00 94.62 104 LYS A C 1
ATOM 836 O O . LYS A 1 104 ? -9.122 6.767 12.575 1.00 94.62 104 LYS A O 1
ATOM 841 N N . LEU A 1 105 ? -11.001 7.819 11.879 1.00 94.19 105 LEU A N 1
ATOM 842 C CA . LEU A 1 105 ? -10.444 9.162 11.723 1.00 94.19 105 LEU A CA 1
ATOM 843 C C . LEU A 1 105 ? -10.389 9.903 13.069 1.00 94.19 105 LEU A C 1
ATOM 845 O O . LEU A 1 105 ? -11.108 9.568 14.016 1.00 94.19 105 LEU A O 1
ATOM 849 N N . ASP A 1 106 ? -9.598 10.971 13.132 1.00 92.25 106 ASP A N 1
ATOM 850 C CA . ASP A 1 106 ? -9.542 11.894 14.275 1.00 92.25 106 ASP A CA 1
ATOM 851 C C . ASP A 1 106 ? -10.883 12.587 14.587 1.00 92.25 106 ASP A C 1
ATOM 853 O O . ASP A 1 106 ? -11.147 12.930 15.738 1.00 92.25 106 ASP A O 1
ATOM 857 N N . THR A 1 107 ? -11.767 12.713 13.594 1.00 93.69 107 THR A N 1
ATOM 858 C CA . THR A 1 107 ? -13.151 13.197 13.743 1.00 93.69 107 THR A CA 1
ATOM 859 C C . THR A 1 107 ? -14.053 12.215 14.488 1.00 93.69 107 THR A C 1
ATOM 861 O O . THR A 1 107 ? -15.157 12.572 14.892 1.00 93.69 107 THR A O 1
ATOM 864 N N . GLY A 1 108 ? -13.612 10.966 14.655 1.00 93.88 108 GLY A N 1
ATOM 865 C CA . GLY A 1 108 ? -14.407 9.872 15.199 1.00 93.88 108 GLY A CA 1
ATOM 866 C C . GLY A 1 108 ? -15.143 9.042 14.145 1.00 93.88 108 GLY A C 1
ATOM 867 O O . GLY A 1 108 ? -15.633 7.966 14.490 1.00 93.88 108 GLY A O 1
ATOM 868 N N . GLU A 1 109 ? -15.181 9.492 12.887 1.00 96.19 109 GLU A N 1
ATOM 869 C CA . GLU A 1 109 ? -15.752 8.740 11.765 1.00 96.19 109 GLU A CA 1
ATOM 870 C C . GLU A 1 109 ? -15.023 7.403 11.572 1.00 96.19 109 GLU A C 1
ATOM 872 O O . GLU A 1 109 ? -13.798 7.326 11.685 1.00 96.19 109 GLU A O 1
ATOM 877 N N . ILE A 1 110 ? -15.777 6.341 11.275 1.00 96.44 110 ILE A N 1
ATOM 878 C CA . ILE A 1 110 ? -15.237 5.007 11.007 1.00 96.44 110 ILE A CA 1
ATOM 879 C C . ILE A 1 110 ? -15.501 4.650 9.550 1.00 96.44 110 ILE A C 1
ATOM 881 O O . ILE A 1 110 ? -16.648 4.520 9.128 1.00 96.44 110 ILE A O 1
ATOM 885 N N . ILE A 1 111 ? -14.425 4.407 8.814 1.00 95.75 111 ILE A N 1
ATOM 886 C CA . ILE A 1 111 ? -14.452 3.956 7.429 1.00 95.75 111 ILE A CA 1
ATOM 887 C C . ILE A 1 111 ? -14.242 2.445 7.422 1.00 95.75 111 ILE A C 1
ATOM 889 O O . ILE A 1 111 ? -13.221 1.940 7.894 1.00 95.75 111 ILE A O 1
ATOM 893 N N . ASN A 1 112 ? -15.210 1.711 6.878 1.00 96.12 112 ASN A N 1
ATOM 894 C CA . ASN A 1 112 ? -15.061 0.285 6.611 1.00 96.12 112 ASN A CA 1
ATOM 895 C C . ASN A 1 112 ? -14.452 0.099 5.220 1.00 96.12 112 ASN A C 1
ATOM 897 O O . ASN A 1 112 ? -15.132 0.351 4.225 1.00 96.12 112 ASN A O 1
ATOM 901 N N . LEU A 1 113 ? -13.185 -0.313 5.147 1.00 96.12 113 LEU A N 1
ATOM 902 C CA . LEU A 1 113 ? -12.521 -0.508 3.863 1.00 96.12 113 LEU A CA 1
ATOM 903 C C . LEU A 1 113 ? -12.990 -1.825 3.236 1.00 96.12 113 LEU A C 1
ATOM 905 O O . LEU A 1 113 ? -12.958 -2.863 3.909 1.00 96.12 113 LEU A O 1
ATOM 909 N N . PRO A 1 114 ? -13.414 -1.813 1.960 1.00 96.50 114 PRO A N 1
ATOM 910 C CA . PRO A 1 114 ? -13.651 -3.051 1.238 1.00 96.50 114 PRO A CA 1
ATOM 911 C C . PRO A 1 114 ? -12.326 -3.814 1.058 1.00 96.50 114 PRO A C 1
ATOM 913 O O . PRO A 1 114 ? -11.248 -3.261 1.302 1.00 96.50 114 PRO A O 1
ATOM 916 N N . PRO A 1 115 ? -12.372 -5.082 0.621 1.00 97.25 115 PRO A N 1
ATOM 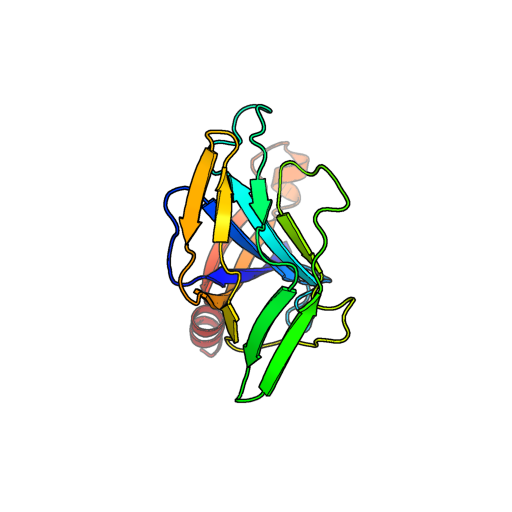917 C CA . PRO A 1 115 ? -11.187 -5.739 0.087 1.00 97.25 115 PRO A CA 1
ATOM 918 C C . PRO A 1 115 ? -10.615 -4.884 -1.048 1.00 97.25 115 PRO A C 1
ATOM 920 O O . PRO A 1 115 ? -11.347 -4.520 -1.964 1.00 97.25 115 PRO A O 1
ATOM 923 N N . LEU A 1 116 ? -9.332 -4.549 -0.962 1.00 97.94 116 LEU A N 1
ATOM 924 C CA . LEU A 1 116 ? -8.658 -3.694 -1.935 1.00 97.94 116 LEU A CA 1
ATOM 925 C C . LEU A 1 116 ? -7.793 -4.544 -2.849 1.00 97.94 116 LEU A C 1
ATOM 927 O O . LEU A 1 116 ? -6.969 -5.324 -2.362 1.00 97.94 116 LEU A O 1
ATOM 931 N N . HIS A 1 117 ? -7.956 -4.380 -4.157 1.00 97.88 117 HIS A N 1
ATOM 932 C CA . HIS A 1 117 ? -7.146 -5.084 -5.137 1.00 97.88 117 HIS A CA 1
ATOM 933 C C . HIS A 1 117 ? -5.922 -4.244 -5.490 1.00 97.88 117 HIS A C 1
ATOM 935 O O . HIS A 1 117 ? -6.042 -3.213 -6.139 1.00 97.88 117 HIS A O 1
ATOM 941 N N . PHE A 1 118 ? -4.739 -4.670 -5.062 1.00 97.94 118 PHE A N 1
ATOM 942 C CA . PHE A 1 118 ? -3.495 -3.961 -5.328 1.00 97.94 118 PHE A CA 1
ATOM 943 C C . PHE A 1 118 ? -2.837 -4.450 -6.604 1.00 97.94 118 PHE A C 1
ATOM 945 O O . PHE A 1 118 ? -2.560 -5.643 -6.741 1.00 97.94 118 PHE A O 1
ATOM 952 N N . LYS A 1 119 ? -2.492 -3.498 -7.468 1.00 97.00 119 LYS A N 1
ATOM 953 C CA . LYS A 1 119 ? -1.712 -3.730 -8.680 1.00 97.00 119 LYS A CA 1
ATOM 954 C C . LYS A 1 119 ? -0.373 -3.039 -8.616 1.00 97.00 119 LYS A C 1
ATOM 956 O O . LYS A 1 119 ? -0.223 -2.013 -7.954 1.00 97.00 119 LYS A O 1
ATOM 961 N N . LYS A 1 120 ? 0.603 -3.612 -9.314 1.00 95.62 120 LYS A N 1
ATOM 962 C CA . LYS A 1 120 ? 1.936 -3.029 -9.421 1.00 95.62 120 LYS A CA 1
ATOM 963 C C . LYS A 1 120 ? 1.968 -1.941 -10.485 1.00 95.62 120 LYS A C 1
ATOM 965 O O . LYS A 1 120 ? 1.573 -2.169 -11.628 1.00 95.62 120 LYS A O 1
ATOM 970 N N . GLU A 1 121 ? 2.535 -0.805 -10.122 1.00 95.44 121 GLU A N 1
ATOM 971 C CA . GLU A 1 121 ? 2.739 0.341 -10.997 1.00 95.44 121 GLU A CA 1
ATOM 972 C C . GLU A 1 121 ? 4.222 0.688 -11.119 1.00 95.44 121 GLU A C 1
ATOM 974 O O . GLU A 1 121 ? 5.042 0.319 -10.268 1.00 95.44 121 GLU A O 1
ATOM 979 N N . ILE A 1 122 ? 4.551 1.380 -12.207 1.00 95.06 122 ILE A N 1
ATOM 980 C CA . ILE A 1 122 ? 5.879 1.901 -12.508 1.00 95.06 122 ILE A CA 1
ATOM 981 C C . ILE A 1 122 ? 5.772 3.365 -12.941 1.00 95.06 122 ILE A C 1
ATOM 983 O O . ILE A 1 122 ? 5.054 3.703 -13.881 1.00 95.06 122 ILE A O 1
ATOM 987 N N . LEU A 1 123 ? 6.546 4.219 -12.282 1.00 94.44 123 LEU A N 1
ATOM 988 C CA . LEU A 1 123 ? 6.844 5.575 -12.720 1.00 94.44 123 LEU A CA 1
ATOM 989 C C . LEU A 1 123 ? 8.216 5.562 -13.389 1.00 94.44 123 LEU A C 1
ATOM 991 O O . LEU A 1 123 ? 9.206 5.208 -12.756 1.00 94.44 123 LEU A O 1
ATOM 995 N N . VAL A 1 124 ? 8.284 5.950 -14.660 1.00 93.00 124 VAL A N 1
ATOM 996 C CA . VAL A 1 124 ? 9.539 6.092 -15.405 1.00 93.00 124 VAL A CA 1
ATOM 997 C C . VAL A 1 124 ? 9.779 7.557 -15.689 1.00 93.00 124 VAL A C 1
ATOM 999 O O . VAL A 1 124 ? 8.952 8.225 -16.316 1.00 93.00 124 VAL A O 1
ATOM 1002 N N . GLU A 1 125 ? 10.944 8.039 -15.289 1.00 91.50 125 GLU A N 1
ATOM 1003 C CA . GLU A 1 125 ? 11.355 9.417 -15.498 1.00 91.50 125 GLU A CA 1
ATOM 1004 C C . GLU A 1 125 ? 12.679 9.463 -16.251 1.00 91.50 125 GLU A C 1
ATOM 1006 O O . GLU A 1 125 ? 13.516 8.566 -16.158 1.00 91.50 125 GLU A O 1
ATOM 1011 N N . ASN A 1 126 ? 12.863 10.517 -17.038 1.00 89.06 126 ASN A N 1
ATOM 1012 C CA . ASN A 1 126 ? 14.140 10.835 -17.649 1.00 89.06 126 ASN A CA 1
ATOM 1013 C C . ASN A 1 126 ? 14.713 12.073 -16.972 1.00 89.06 126 ASN A C 1
ATOM 1015 O O . ASN A 1 126 ? 14.128 13.153 -17.048 1.00 89.06 126 ASN A O 1
ATOM 1019 N N . TYR A 1 127 ? 15.874 11.898 -16.362 1.00 80.94 127 TYR A N 1
ATOM 1020 C CA . TYR A 1 127 ? 16.684 12.954 -15.788 1.00 80.94 127 TYR A CA 1
ATOM 1021 C C . TYR A 1 127 ? 17.723 13.440 -16.806 1.00 80.94 127 TYR A C 1
ATOM 1023 O O . TYR A 1 127 ? 18.497 12.646 -17.359 1.00 80.94 127 TYR A O 1
ATOM 1031 N N . ASN A 1 128 ? 17.753 14.747 -17.054 1.00 78.56 128 ASN A N 1
ATOM 1032 C CA . ASN A 1 128 ? 18.746 15.394 -17.899 1.00 78.56 128 ASN A CA 1
ATOM 1033 C C . ASN A 1 128 ? 19.816 16.096 -17.038 1.00 78.56 128 ASN A C 1
ATOM 1035 O O . ASN A 1 128 ? 19.552 17.191 -16.536 1.00 78.56 128 ASN A O 1
ATOM 1039 N N . PRO A 1 129 ? 21.031 15.526 -16.917 1.00 75.12 129 PRO A N 1
ATOM 1040 C CA . PRO A 1 129 ? 22.094 16.111 -16.098 1.00 75.12 129 PRO A CA 1
ATOM 1041 C C . PRO A 1 129 ? 22.550 17.488 -16.598 1.00 75.12 129 PRO A C 1
ATOM 1043 O O . PRO A 1 129 ? 22.986 18.310 -15.806 1.00 75.12 129 PRO A O 1
ATOM 1046 N N . ILE A 1 130 ? 22.415 17.780 -17.897 1.00 74.19 130 ILE A N 1
ATOM 1047 C CA . ILE A 1 130 ? 22.807 19.080 -18.464 1.00 74.19 130 ILE A CA 1
ATOM 1048 C C . ILE A 1 130 ? 21.837 20.179 -18.005 1.00 74.19 130 ILE A C 1
ATOM 1050 O O . ILE A 1 130 ? 22.259 21.280 -17.665 1.00 74.19 130 ILE A O 1
ATOM 1054 N N . LEU A 1 131 ? 20.535 19.885 -17.941 1.00 73.31 131 LEU A N 1
ATOM 1055 C CA . LEU A 1 131 ? 19.554 20.836 -17.403 1.00 73.31 131 LEU A CA 1
ATOM 1056 C C . LEU A 1 131 ? 19.751 21.059 -15.900 1.00 73.31 131 LEU A C 1
ATOM 1058 O O . LEU A 1 131 ? 19.523 22.169 -15.426 1.00 73.31 131 LEU A O 1
ATOM 1062 N N . ASP A 1 132 ? 20.225 20.039 -15.181 1.00 70.06 132 ASP A N 1
ATOM 1063 C CA . ASP A 1 132 ? 20.538 20.138 -13.751 1.00 70.06 132 ASP A CA 1
ATOM 1064 C C . ASP A 1 132 ? 21.698 21.090 -13.500 1.00 70.06 132 ASP A C 1
ATOM 1066 O O . ASP A 1 132 ? 21.598 22.001 -12.686 1.00 70.06 132 ASP A O 1
ATOM 1070 N N . THR A 1 133 ? 22.758 20.983 -14.309 1.00 72.44 133 THR A N 1
ATOM 1071 C CA . THR A 1 133 ? 23.875 21.939 -14.256 1.00 72.44 133 THR A CA 1
ATOM 1072 C C . THR A 1 133 ? 23.459 23.379 -14.571 1.00 72.44 133 THR A C 1
ATOM 1074 O O . THR A 1 133 ? 24.183 24.314 -14.239 1.00 72.44 133 THR A O 1
ATOM 1077 N N . LEU A 1 134 ? 22.290 23.567 -15.190 1.00 78.25 134 LEU A N 1
ATOM 1078 C CA . LEU A 1 134 ? 21.712 24.866 -15.525 1.00 78.25 134 LEU A CA 1
ATOM 1079 C C . LEU A 1 134 ? 20.577 25.285 -14.567 1.00 78.25 134 LEU A C 1
ATOM 1081 O O . LEU A 1 134 ? 19.909 26.279 -14.848 1.00 78.25 134 LEU A O 1
ATOM 1085 N N . ASN A 1 135 ? 20.349 24.561 -13.458 1.00 70.31 135 ASN A N 1
ATOM 1086 C CA . ASN A 1 135 ? 19.256 24.781 -12.494 1.00 70.31 135 ASN A CA 1
ATOM 1087 C C . ASN A 1 135 ? 17.855 24.851 -13.138 1.00 70.31 135 ASN A C 1
ATOM 1089 O O . ASN A 1 135 ? 16.991 25.617 -12.708 1.00 70.31 135 ASN A O 1
ATOM 1093 N N . GLN A 1 136 ? 17.624 24.080 -14.201 1.00 76.19 136 GLN A N 1
ATOM 1094 C CA . GLN A 1 136 ? 16.325 23.986 -14.874 1.00 76.19 136 GLN A CA 1
ATOM 1095 C C . GLN A 1 136 ? 15.571 22.730 -14.436 1.00 76.19 136 GLN A C 1
ATOM 1097 O O . GLN A 1 136 ? 16.143 21.846 -13.812 1.00 76.19 136 GLN A O 1
ATOM 1102 N N . ASN A 1 137 ? 14.287 22.608 -14.795 1.00 70.44 137 ASN A N 1
ATOM 1103 C CA . ASN A 1 137 ? 13.541 21.369 -14.562 1.00 70.44 137 ASN A CA 1
ATOM 1104 C C . ASN A 1 137 ? 14.215 20.194 -15.283 1.00 70.44 137 ASN A C 1
ATOM 1106 O O . ASN A 1 137 ? 14.233 20.114 -16.512 1.00 70.44 137 ASN A O 1
ATOM 1110 N N . THR A 1 138 ? 14.758 19.276 -14.494 1.00 76.94 138 THR A N 1
ATOM 1111 C CA . THR A 1 138 ? 15.656 18.213 -14.959 1.00 76.94 138 THR A CA 1
ATOM 1112 C C . THR A 1 138 ? 14.948 16.919 -15.292 1.00 76.94 138 THR A C 1
ATOM 1114 O O . THR A 1 138 ? 15.490 16.095 -16.027 1.00 76.94 138 THR A O 1
ATOM 1117 N N . THR A 1 139 ? 13.749 16.734 -14.743 1.00 78.94 139 THR A N 1
ATOM 1118 C CA . THR A 1 139 ? 13.072 15.442 -14.694 1.00 78.94 139 THR A CA 1
ATOM 1119 C C . THR A 1 139 ? 11.795 15.495 -15.514 1.00 78.94 139 THR A C 1
ATOM 1121 O O . THR A 1 139 ? 10.935 16.353 -15.314 1.00 78.94 139 THR A O 1
ATOM 1124 N N . LYS A 1 140 ? 11.676 14.576 -16.471 1.00 85.69 140 LYS A N 1
ATOM 1125 C CA . LYS A 1 140 ? 10.502 14.432 -17.331 1.00 85.69 140 LYS A CA 1
ATOM 1126 C C . LYS A 1 140 ? 9.867 13.066 -17.112 1.00 85.69 140 LYS A C 1
ATOM 1128 O O . LYS A 1 140 ? 10.505 12.053 -17.390 1.00 85.69 140 LYS A O 1
ATOM 1133 N N . LYS A 1 141 ? 8.594 13.041 -16.712 1.00 89.50 141 LYS A N 1
ATOM 1134 C CA . LYS A 1 141 ? 7.782 11.818 -16.658 1.00 89.50 141 LYS A CA 1
ATOM 1135 C C . LYS A 1 141 ? 7.588 11.241 -18.063 1.00 89.50 141 LYS A C 1
ATOM 1137 O O . LYS A 1 141 ? 7.111 11.928 -18.966 1.00 89.50 141 LYS A O 1
ATOM 1142 N N . ILE A 1 142 ? 7.979 9.984 -18.244 1.00 91.56 142 ILE A N 1
ATOM 1143 C CA . ILE A 1 142 ? 7.913 9.233 -19.508 1.00 91.56 142 ILE A CA 1
ATOM 1144 C C . ILE A 1 142 ? 6.741 8.254 -19.504 1.00 91.56 142 ILE A C 1
ATOM 1146 O O . ILE A 1 142 ? 6.080 8.054 -20.528 1.00 91.56 142 ILE A O 1
ATOM 1150 N N . PHE A 1 143 ? 6.498 7.635 -18.354 1.00 92.56 143 PHE A N 1
ATOM 1151 C CA . PHE A 1 143 ? 5.408 6.698 -18.139 1.00 92.56 143 PHE A CA 1
ATOM 1152 C C . PHE A 1 143 ? 5.020 6.698 -16.664 1.00 92.56 143 PHE A C 1
ATOM 1154 O O . PHE A 1 143 ? 5.875 6.891 -15.807 1.00 92.56 143 PHE A O 1
ATOM 1161 N N . ASP A 1 144 ? 3.740 6.493 -16.393 1.00 93.88 144 ASP A N 1
ATOM 1162 C CA . ASP A 1 144 ? 3.192 6.358 -15.050 1.00 93.88 144 ASP A CA 1
ATOM 1163 C C . ASP A 1 144 ? 1.904 5.542 -15.152 1.00 93.88 144 ASP A C 1
ATOM 1165 O O . ASP A 1 144 ? 1.001 5.923 -15.904 1.00 93.88 144 ASP A O 1
ATOM 1169 N N . GLY A 1 145 ? 1.865 4.395 -14.483 1.00 94.00 145 GLY A N 1
ATOM 1170 C CA . GLY A 1 145 ? 0.720 3.493 -14.501 1.00 94.00 145 GLY A CA 1
ATOM 1171 C C . GLY A 1 145 ? 1.105 2.029 -14.324 1.00 94.00 145 GLY A C 1
ATOM 1172 O O . GLY A 1 145 ? 2.184 1.697 -13.827 1.00 94.00 145 GLY A O 1
ATOM 1173 N N . LEU A 1 146 ? 0.207 1.137 -14.747 1.00 94.94 146 LEU A N 1
ATOM 1174 C CA . LEU A 1 1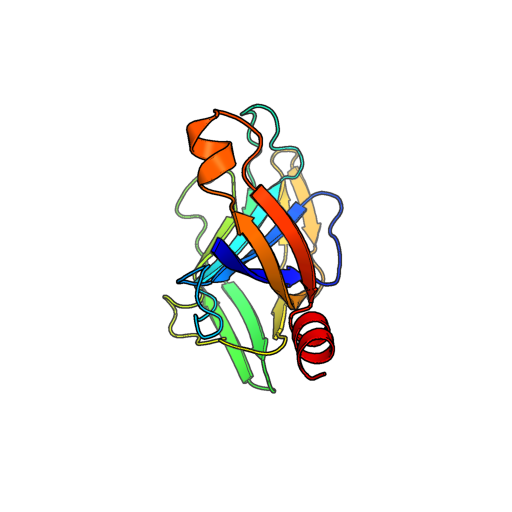46 ? 0.332 -0.303 -14.534 1.00 94.94 146 LEU A CA 1
ATOM 1175 C C . LEU A 1 146 ? 1.596 -0.883 -15.176 1.00 94.94 146 LEU A C 1
ATOM 1177 O O . LEU A 1 146 ? 1.909 -0.632 -16.344 1.00 94.94 146 LEU A O 1
ATOM 1181 N N . MET A 1 147 ? 2.281 -1.743 -14.420 1.00 93.12 147 MET A N 1
ATOM 1182 C CA . MET A 1 147 ? 3.486 -2.430 -14.886 1.00 93.12 147 MET A CA 1
ATOM 1183 C C . MET A 1 147 ? 3.216 -3.276 -16.139 1.00 93.12 147 MET A C 1
ATOM 1185 O O . MET A 1 147 ? 4.045 -3.327 -17.044 1.00 93.12 147 MET A O 1
ATOM 1189 N N . GLU A 1 148 ? 2.040 -3.902 -16.224 1.00 91.88 148 GLU A N 1
ATOM 1190 C CA . GLU A 1 148 ? 1.639 -4.704 -17.385 1.00 91.88 148 GLU A CA 1
ATOM 1191 C C . GLU A 1 148 ? 1.564 -3.877 -18.673 1.00 91.88 148 GLU A C 1
ATOM 1193 O O . GLU A 1 148 ? 1.949 -4.351 -19.741 1.00 91.88 148 GLU A O 1
ATOM 1198 N N . ASP A 1 149 ? 1.090 -2.635 -18.587 1.00 93.12 149 ASP A N 1
ATOM 1199 C CA . ASP A 1 149 ? 0.949 -1.764 -19.754 1.00 93.12 149 ASP A CA 1
ATOM 1200 C C . ASP A 1 149 ? 2.302 -1.201 -20.191 1.00 93.12 149 ASP A C 1
ATOM 1202 O O . ASP A 1 149 ? 2.582 -1.117 -21.390 1.00 93.12 149 ASP A O 1
ATOM 1206 N N . TYR A 1 150 ? 3.188 -0.917 -19.231 1.00 92.31 150 TYR A N 1
ATOM 1207 C CA . TYR A 1 150 ? 4.583 -0.605 -19.525 1.00 92.31 150 TYR A CA 1
ATOM 1208 C C . TYR A 1 150 ? 5.283 -1.764 -20.244 1.00 92.31 150 TYR A C 1
ATOM 1210 O O . TYR A 1 150 ? 5.955 -1.554 -21.253 1.00 92.31 150 TYR A O 1
ATOM 1218 N N . GLU A 1 151 ? 5.117 -3.000 -19.769 1.00 90.50 151 GLU A N 1
ATOM 1219 C CA . GLU A 1 151 ? 5.718 -4.173 -20.408 1.00 90.50 151 GLU A CA 1
ATOM 1220 C C . GLU A 1 151 ? 5.184 -4.393 -21.822 1.00 90.50 151 GLU A C 1
ATOM 1222 O O . GLU A 1 151 ? 5.978 -4.630 -22.728 1.00 90.50 151 GLU A O 1
ATOM 1227 N N . LYS A 1 152 ? 3.869 -4.253 -22.043 1.00 92.00 152 LYS A N 1
ATOM 1228 C CA . LYS A 1 152 ? 3.271 -4.332 -23.388 1.00 92.00 152 LYS A CA 1
ATOM 1229 C C . LYS A 1 152 ? 3.853 -3.279 -24.330 1.00 92.00 152 LYS A C 1
ATOM 1231 O O . LYS A 1 152 ? 4.157 -3.604 -25.474 1.00 92.00 152 LYS A O 1
ATOM 1236 N N . ARG A 1 153 ? 4.034 -2.041 -23.851 1.00 87.25 153 ARG A N 1
ATOM 1237 C CA . ARG A 1 153 ? 4.588 -0.930 -24.640 1.00 87.25 153 ARG A CA 1
ATOM 1238 C C . ARG A 1 153 ? 6.040 -1.159 -25.065 1.00 87.25 153 ARG A C 1
ATOM 1240 O O . ARG A 1 153 ? 6.401 -0.714 -26.143 1.00 87.25 153 ARG A O 1
ATOM 1247 N N . ASN A 1 154 ? 6.853 -1.813 -24.233 1.00 83.50 154 ASN A N 1
ATOM 1248 C CA . ASN A 1 154 ? 8.288 -2.021 -24.488 1.00 83.50 154 ASN A CA 1
ATOM 1249 C C . ASN A 1 154 ? 8.624 -3.406 -25.066 1.00 83.50 154 ASN A C 1
ATOM 1251 O O . ASN A 1 154 ? 9.797 -3.752 -25.199 1.00 83.50 154 ASN A O 1
ATOM 1255 N N . LYS A 1 155 ? 7.615 -4.237 -25.348 1.00 73.94 155 LYS A N 1
ATOM 1256 C CA . LYS A 1 155 ? 7.798 -5.554 -25.977 1.00 73.94 155 LYS A CA 1
ATOM 1257 C C . LYS A 1 155 ? 7.897 -5.474 -27.509 1.00 73.94 155 LYS A C 1
ATOM 1259 O O . LYS A 1 155 ? 8.185 -6.488 -28.140 1.00 73.94 155 LYS A O 1
ATOM 1264 N N . TYR A 1 156 ? 7.659 -4.290 -28.067 1.00 44.94 156 TYR A N 1
ATOM 1265 C CA . TYR A 1 156 ? 7.760 -3.923 -29.479 1.00 44.94 156 TYR A CA 1
ATOM 1266 C C . TYR A 1 156 ? 8.683 -2.711 -29.618 1.00 44.94 156 TYR A C 1
ATOM 1268 O O . TYR A 1 156 ? 9.202 -2.513 -30.736 1.00 44.94 156 TYR A O 1
#

Foldseek 3Di:
DKAKFKWKAFPDDDPQKGKIFHFPDRRDLQTFGFKIKIAGPPCPPNDFWAKDQPDQWKWKADPNDIDTFGHDPPDRDSMGIGTAVVSVHGHRADKMWILSAWMAINVRDIDGDDTTIMAMKMWMWAAAVVCVVVVHDGIDTPDTTGPVVVCVVPVD